Protein AF-A0A418AYN4-F1 (afdb_monomer_lite)

Radius of gyration: 22.09 Å; chains: 1; bounding box: 38×28×65 Å

Organism: NCBI:txid157072

pLDDT: mean 84.77, std 10.55, range [55.88, 96.69]

Structure (mmCIF, N/CA/C/O backbone):
data_AF-A0A418AYN4-F1
#
_entry.id   AF-A0A418AYN4-F1
#
loop_
_atom_site.group_PDB
_atom_site.id
_atom_site.type_symbol
_atom_site.label_atom_id
_atom_site.label_alt_id
_atom_site.label_comp_id
_atom_site.label_asym_id
_atom_site.label_entity_id
_atom_site.label_seq_id
_atom_site.pdbx_PDB_ins_code
_atom_site.Cartn_x
_atom_site.Cartn_y
_atom_site.Cartn_z
_atom_site.occupancy
_atom_site.B_iso_or_equiv
_atom_site.auth_seq_id
_atom_site.auth_comp_id
_atom_site.auth_asym_id
_atom_site.auth_atom_id
_atom_site.pdbx_PDB_model_num
ATOM 1 N N . MET A 1 1 ? -1.587 -13.729 -9.782 1.00 64.06 1 MET A N 1
ATOM 2 C CA . ME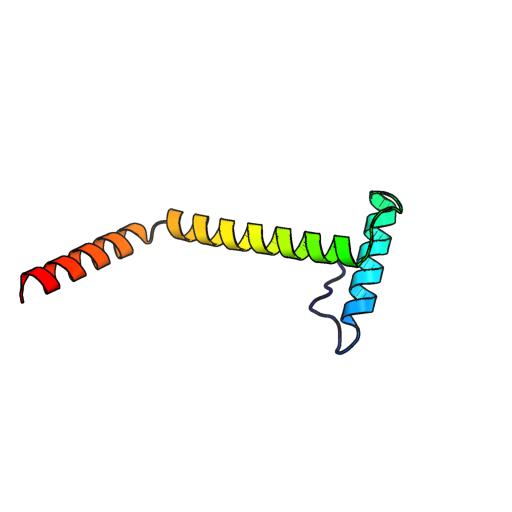T A 1 1 ? -1.400 -12.331 -9.336 1.00 64.06 1 MET A CA 1
ATOM 3 C C . MET A 1 1 ? -0.056 -12.265 -8.632 1.00 64.06 1 MET A C 1
ATOM 5 O O . MET A 1 1 ? 0.193 -13.116 -7.788 1.00 64.06 1 MET A O 1
ATOM 9 N N . VAL A 1 2 ? 0.830 -11.354 -9.029 1.00 77.56 2 VAL A N 1
ATOM 10 C CA . VAL A 1 2 ? 2.169 -11.226 -8.432 1.00 77.56 2 VAL A CA 1
ATOM 11 C C . VAL A 1 2 ? 2.028 -10.561 -7.062 1.00 77.56 2 VAL A C 1
ATOM 13 O O . VAL A 1 2 ? 1.478 -9.467 -6.979 1.00 77.56 2 VAL A O 1
ATOM 16 N N . ALA A 1 3 ? 2.497 -11.215 -5.996 1.00 80.19 3 ALA A N 1
ATOM 17 C CA . ALA A 1 3 ? 2.525 -10.668 -4.638 1.00 80.19 3 ALA A CA 1
ATOM 18 C C . ALA A 1 3 ? 3.977 -10.316 -4.256 1.00 80.19 3 ALA A C 1
ATOM 20 O O . ALA A 1 3 ? 4.745 -11.211 -3.902 1.00 80.19 3 ALA A O 1
ATOM 21 N N . PRO A 1 4 ? 4.402 -9.038 -4.332 1.00 78.56 4 PRO A N 1
ATOM 22 C CA . PRO A 1 4 ? 5.800 -8.658 -4.085 1.00 78.56 4 PRO A CA 1
ATOM 23 C C . PRO A 1 4 ? 6.275 -8.931 -2.660 1.00 78.56 4 PRO A C 1
ATOM 25 O O . PRO A 1 4 ? 7.464 -9.133 -2.429 1.00 78.56 4 PRO A O 1
ATOM 28 N N . TYR A 1 5 ? 5.345 -8.914 -1.705 1.00 78.62 5 TYR A N 1
ATOM 29 C CA . TYR A 1 5 ? 5.602 -9.148 -0.285 1.00 78.62 5 TYR A CA 1
ATOM 30 C C . TYR A 1 5 ? 5.771 -10.632 0.063 1.00 78.62 5 TYR A C 1
ATOM 32 O O . TYR A 1 5 ? 6.326 -10.937 1.110 1.00 78.62 5 TYR A O 1
ATOM 40 N N . ASP A 1 6 ? 5.328 -11.532 -0.814 1.00 84.75 6 ASP A N 1
ATOM 41 C CA . ASP A 1 6 ? 5.482 -12.986 -0.681 1.00 84.75 6 ASP A CA 1
ATOM 42 C C . ASP A 1 6 ? 6.680 -13.501 -1.505 1.00 84.75 6 ASP A C 1
ATOM 44 O O . ASP A 1 6 ? 6.805 -14.677 -1.840 1.00 84.75 6 ASP A O 1
ATOM 48 N N . ALA A 1 7 ? 7.566 -12.590 -1.920 1.00 85.88 7 ALA A N 1
ATOM 49 C CA . ALA A 1 7 ? 8.770 -12.953 -2.646 1.00 85.88 7 ALA A CA 1
ATOM 50 C C . ALA A 1 7 ? 9.782 -13.630 -1.702 1.00 85.88 7 ALA A C 1
ATOM 52 O O . ALA A 1 7 ? 9.958 -13.165 -0.572 1.00 85.88 7 ALA A O 1
ATOM 53 N N . PRO A 1 8 ? 10.518 -14.659 -2.164 1.00 90.25 8 PRO A N 1
ATOM 54 C CA . PRO A 1 8 ? 11.652 -15.191 -1.417 1.00 90.25 8 PRO A CA 1
ATOM 55 C C . PRO A 1 8 ? 12.671 -14.097 -1.070 1.00 90.25 8 PRO A C 1
ATOM 57 O O . PRO A 1 8 ? 12.757 -13.071 -1.753 1.00 90.25 8 PRO A O 1
ATOM 60 N N . TYR A 1 9 ? 13.476 -14.328 -0.029 1.00 88.12 9 TYR A N 1
ATOM 61 C CA . TYR A 1 9 ? 14.505 -13.379 0.405 1.00 88.12 9 TYR A CA 1
ATOM 62 C C . TYR A 1 9 ? 15.364 -12.899 -0.778 1.00 88.12 9 TYR A C 1
ATOM 64 O O . TYR A 1 9 ? 15.871 -13.699 -1.563 1.00 88.12 9 TYR A O 1
ATOM 72 N N . GLY A 1 10 ? 15.488 -11.577 -0.920 1.00 91.62 10 GLY A N 1
ATOM 73 C CA . GLY A 1 10 ? 16.227 -10.935 -2.010 1.00 91.62 10 GLY A CA 1
ATOM 74 C C . GLY A 1 10 ? 15.482 -10.815 -3.350 1.00 91.62 10 GLY A C 1
ATOM 75 O O . GLY A 1 10 ? 15.982 -10.137 -4.240 1.00 91.62 10 GLY A O 1
ATOM 76 N N . GLN A 1 11 ? 14.286 -11.396 -3.514 1.00 91.94 11 GLN A N 1
ATOM 77 C CA . GLN A 1 11 ? 13.551 -11.394 -4.795 1.00 91.94 11 GLN A CA 1
ATOM 78 C C . GLN A 1 11 ? 12.451 -10.328 -4.899 1.00 91.94 11 GLN A C 1
ATOM 80 O O . GLN A 1 11 ? 11.828 -10.174 -5.950 1.00 91.94 11 GLN A O 1
ATOM 85 N N . THR A 1 12 ? 12.203 -9.563 -3.834 1.00 91.44 12 THR A N 1
ATOM 86 C CA . THR A 1 12 ? 11.157 -8.528 -3.814 1.00 91.44 12 THR A CA 1
ATOM 87 C C . THR A 1 12 ? 11.335 -7.492 -4.926 1.00 91.44 12 THR A C 1
ATOM 89 O O . THR A 1 12 ? 10.346 -7.082 -5.526 1.00 91.44 12 THR A O 1
ATOM 92 N N . SER A 1 13 ? 12.571 -7.090 -5.243 1.00 91.88 13 SER A N 1
ATOM 93 C CA . SER A 1 13 ? 12.841 -6.114 -6.312 1.00 91.88 13 SER A CA 1
ATOM 94 C C . SER A 1 13 ? 12.411 -6.625 -7.687 1.00 91.88 13 SER A C 1
ATOM 96 O O . SER A 1 13 ? 11.671 -5.932 -8.377 1.00 91.88 13 SER A O 1
ATOM 98 N N . ALA A 1 14 ? 12.773 -7.864 -8.035 1.00 93.88 14 ALA A N 1
ATOM 99 C CA . ALA A 1 14 ? 12.392 -8.480 -9.307 1.00 93.88 14 ALA A CA 1
ATOM 100 C C . ALA A 1 14 ? 10.865 -8.602 -9.452 1.00 93.88 14 ALA A C 1
ATOM 102 O O . ALA A 1 14 ? 10.305 -8.359 -10.517 1.00 93.88 14 ALA A O 1
ATOM 103 N N . ARG A 1 15 ? 10.155 -8.899 -8.355 1.00 93.38 15 ARG A N 1
ATOM 104 C CA . ARG A 1 15 ? 8.682 -8.935 -8.359 1.00 93.38 15 ARG A CA 1
ATOM 105 C C . ARG A 1 15 ? 8.060 -7.563 -8.594 1.00 93.38 15 ARG A C 1
ATOM 107 O O . ARG A 1 15 ? 7.018 -7.465 -9.234 1.00 93.38 15 ARG A O 1
ATOM 114 N N . TRP A 1 16 ? 8.679 -6.501 -8.085 1.00 94.50 16 TRP A N 1
ATOM 115 C CA . TRP A 1 16 ? 8.230 -5.140 -8.371 1.00 94.50 16 TRP A CA 1
ATOM 116 C C . TRP A 1 16 ? 8.501 -4.725 -9.818 1.00 94.50 16 TRP A C 1
ATOM 118 O O . TRP A 1 16 ? 7.681 -4.009 -10.388 1.00 94.50 16 TRP A O 1
ATOM 128 N N . GLU A 1 17 ? 9.609 -5.169 -10.411 1.00 95.81 17 GLU A N 1
ATOM 129 C CA . GLU A 1 17 ? 9.905 -4.953 -11.833 1.00 95.81 17 GLU A CA 1
ATOM 130 C C . GLU A 1 17 ? 8.853 -5.622 -12.722 1.00 95.81 17 GLU A C 1
ATOM 132 O O . GLU A 1 17 ? 8.256 -4.945 -13.553 1.00 95.81 17 GLU A O 1
ATOM 137 N N . GLU A 1 18 ? 8.511 -6.886 -12.450 1.00 95.12 18 GLU A N 1
ATOM 138 C CA . GLU A 1 18 ? 7.447 -7.610 -13.162 1.00 95.12 18 GLU A CA 1
ATOM 139 C C . GLU A 1 18 ? 6.094 -6.877 -13.082 1.00 95.12 18 GLU A C 1
ATOM 141 O O . GLU A 1 18 ? 5.374 -6.746 -14.073 1.00 95.12 18 GLU A O 1
ATOM 146 N N . ILE A 1 19 ? 5.741 -6.343 -11.908 1.00 93.62 19 ILE A N 1
ATOM 147 C CA . ILE A 1 19 ? 4.536 -5.514 -11.761 1.00 93.62 19 ILE A CA 1
ATOM 148 C C . ILE A 1 19 ? 4.636 -4.237 -12.589 1.00 93.62 19 ILE A C 1
ATOM 150 O O . ILE A 1 19 ? 3.652 -3.844 -13.215 1.00 93.62 19 ILE A O 1
ATOM 154 N N . CYS A 1 20 ? 5.790 -3.572 -12.583 1.00 95.75 20 CYS A N 1
ATOM 155 C CA . CYS A 1 20 ? 5.981 -2.353 -13.354 1.00 95.75 20 CYS A CA 1
ATO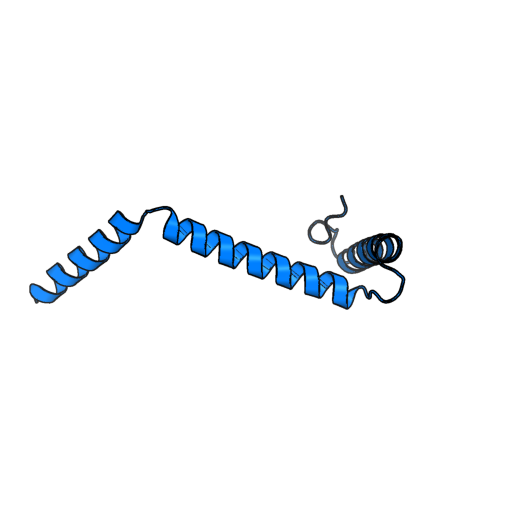M 156 C C . CYS A 1 20 ? 5.826 -2.614 -14.854 1.00 95.75 20 CYS A C 1
ATOM 158 O O . CYS A 1 20 ? 5.189 -1.816 -15.536 1.00 95.75 20 CYS A O 1
ATOM 160 N N . ASP A 1 21 ? 6.351 -3.726 -15.359 1.00 96.25 21 ASP A N 1
ATOM 161 C CA . ASP A 1 21 ? 6.243 -4.089 -16.772 1.00 96.25 21 ASP A CA 1
ATOM 162 C C . ASP A 1 21 ? 4.795 -4.380 -17.171 1.00 96.25 21 ASP A C 1
ATOM 164 O O . ASP A 1 21 ? 4.316 -3.848 -18.174 1.00 96.25 21 ASP A O 1
ATOM 168 N N . HIS A 1 22 ? 4.044 -5.107 -16.340 1.00 94.25 22 HIS A N 1
ATOM 169 C CA . HIS A 1 22 ? 2.603 -5.270 -16.547 1.00 94.25 22 HIS A CA 1
ATOM 170 C C . HIS A 1 22 ? 1.856 -3.929 -16.528 1.00 94.25 22 HIS A C 1
ATOM 172 O O . HIS A 1 22 ? 0.969 -3.694 -17.345 1.00 94.25 22 HIS A O 1
ATOM 178 N N . MET A 1 23 ? 2.220 -3.016 -15.625 1.00 93.94 23 MET A N 1
ATOM 179 C CA . MET A 1 23 ? 1.597 -1.692 -15.565 1.00 93.94 23 MET A CA 1
ATOM 180 C C . MET A 1 23 ? 1.925 -0.845 -16.798 1.00 93.94 23 MET A C 1
ATOM 182 O O . MET A 1 23 ? 1.053 -0.124 -17.280 1.00 93.94 23 MET A O 1
ATOM 186 N N . ARG A 1 24 ? 3.139 -0.952 -17.350 1.00 96.69 24 ARG A N 1
ATOM 187 C CA . ARG A 1 24 ? 3.522 -0.269 -18.595 1.00 96.69 24 ARG A CA 1
ATOM 188 C C . ARG A 1 24 ? 2.740 -0.780 -19.797 1.00 96.69 24 ARG A C 1
ATOM 190 O O . ARG A 1 24 ? 2.284 0.026 -20.599 1.00 96.69 24 ARG A O 1
ATOM 197 N N . GLN A 1 25 ? 2.490 -2.086 -19.874 1.00 95.38 25 GLN A N 1
ATOM 198 C CA . GLN A 1 25 ? 1.643 -2.661 -20.927 1.00 95.38 25 GLN A CA 1
ATOM 199 C C . GLN A 1 25 ? 0.217 -2.083 -20.917 1.00 95.38 25 GLN A C 1
ATOM 201 O O . GLN A 1 25 ? -0.398 -1.950 -21.971 1.00 95.38 25 GLN A O 1
ATOM 206 N N . LEU A 1 26 ? -0.305 -1.722 -19.740 1.00 93.56 26 LEU A N 1
ATOM 207 C CA . LEU A 1 26 ? -1.665 -1.195 -19.579 1.00 93.56 26 LEU A CA 1
ATOM 208 C C . LEU A 1 26 ? -1.751 0.335 -19.665 1.00 93.56 26 LEU A C 1
ATOM 210 O O . LEU A 1 26 ? -2.768 0.871 -20.104 1.00 93.56 26 LEU A O 1
ATOM 214 N N . HIS A 1 27 ? -0.719 1.044 -19.207 1.00 93.06 27 HIS A N 1
ATOM 215 C CA . HIS A 1 27 ? -0.771 2.489 -18.956 1.00 93.06 27 HIS A CA 1
ATOM 216 C C . HIS A 1 27 ? 0.332 3.294 -19.661 1.00 93.06 27 HIS A C 1
ATOM 218 O O . HIS A 1 27 ? 0.340 4.522 -19.566 1.00 93.06 27 HIS A O 1
ATOM 224 N N . GLY A 1 28 ? 1.231 2.628 -20.387 1.00 91.88 28 GLY A N 1
ATOM 225 C CA . GLY A 1 28 ? 2.349 3.229 -21.110 1.00 91.88 28 GLY A CA 1
ATOM 226 C C . GLY A 1 28 ? 3.670 3.241 -20.335 1.00 91.88 28 GLY A C 1
ATOM 227 O O . GLY A 1 28 ? 3.732 3.054 -19.119 1.00 91.88 28 GLY A O 1
ATOM 228 N N . ASP A 1 29 ? 4.754 3.507 -21.062 1.00 93.19 29 ASP A N 1
ATOM 229 C CA . ASP A 1 29 ? 6.134 3.266 -20.609 1.00 93.19 29 ASP A CA 1
ATOM 230 C C . ASP A 1 29 ? 6.686 4.281 -19.596 1.00 93.19 29 ASP A C 1
ATOM 232 O O . ASP A 1 29 ? 7.800 4.128 -19.097 1.00 93.19 29 ASP A O 1
ATOM 236 N N . SER A 1 30 ? 5.920 5.315 -19.247 1.00 95.06 30 SER A N 1
ATOM 237 C CA . SER A 1 30 ? 6.359 6.368 -18.319 1.00 95.06 30 SER A CA 1
ATOM 238 C C . SER A 1 30 ? 6.413 5.920 -16.853 1.00 95.06 30 SER A C 1
ATOM 240 O O . SER A 1 30 ? 6.938 6.639 -15.998 1.00 95.06 30 SER A O 1
ATOM 242 N N . LEU A 1 31 ? 5.876 4.739 -16.536 1.00 94.81 31 LEU A N 1
ATOM 243 C CA . LEU A 1 31 ? 5.878 4.200 -15.183 1.00 94.81 31 LEU A CA 1
ATOM 244 C C . LEU A 1 31 ? 7.259 3.672 -14.781 1.00 94.81 31 LEU A C 1
ATOM 246 O O . LEU A 1 31 ? 8.009 3.107 -15.579 1.00 94.81 31 LEU A O 1
ATOM 250 N N . THR A 1 32 ? 7.584 3.824 -13.499 1.00 96.00 32 THR A N 1
ATOM 251 C CA . THR A 1 32 ? 8.807 3.292 -12.896 1.00 96.00 32 THR A CA 1
ATOM 252 C C . THR A 1 32 ? 8.454 2.327 -11.776 1.00 96.00 32 THR A C 1
ATOM 254 O O . THR A 1 32 ? 7.416 2.455 -11.122 1.00 96.00 32 THR A O 1
ATOM 257 N N . THR A 1 33 ? 9.349 1.383 -11.495 1.00 94.81 33 THR A N 1
ATOM 258 C CA . THR A 1 33 ? 9.188 0.434 -10.389 1.00 94.81 33 THR A CA 1
ATO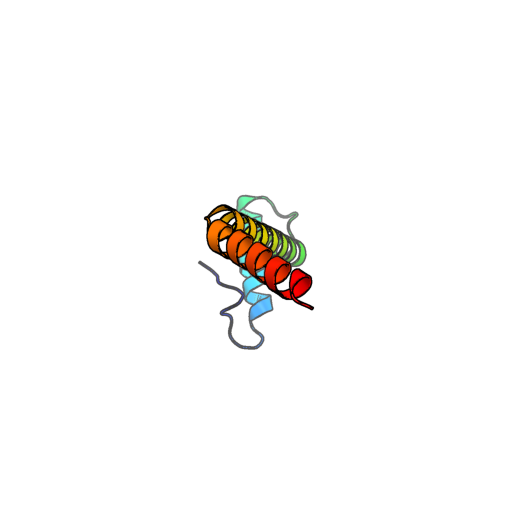M 259 C C . THR A 1 33 ? 8.976 1.162 -9.057 1.00 94.81 33 THR A C 1
ATOM 261 O O . THR A 1 33 ? 8.123 0.785 -8.253 1.00 94.81 33 THR A O 1
ATOM 264 N N . ALA A 1 34 ? 9.691 2.275 -8.856 1.00 95.00 34 ALA A N 1
ATOM 265 C CA . ALA A 1 34 ? 9.553 3.132 -7.684 1.00 95.00 34 ALA A CA 1
ATOM 266 C C . ALA A 1 34 ? 8.167 3.793 -7.586 1.00 95.00 34 ALA A C 1
ATOM 268 O O . ALA A 1 34 ? 7.579 3.809 -6.503 1.00 95.00 34 ALA A O 1
ATOM 269 N N . SER A 1 35 ? 7.616 4.310 -8.693 1.00 94.62 35 SER A N 1
ATOM 270 C CA . SER A 1 35 ? 6.282 4.925 -8.683 1.00 94.62 35 SER A CA 1
ATOM 271 C C . SER A 1 35 ? 5.171 3.893 -8.472 1.00 94.62 35 SER A C 1
ATOM 273 O O . SER A 1 35 ? 4.228 4.174 -7.730 1.00 94.62 35 SER A O 1
ATOM 275 N N . CYS A 1 36 ? 5.308 2.685 -9.029 1.00 93.94 36 CYS A N 1
ATOM 276 C CA . CYS A 1 36 ? 4.374 1.578 -8.797 1.00 93.94 36 CYS A CA 1
ATOM 277 C C . CYS A 1 36 ? 4.350 1.162 -7.321 1.00 93.94 36 CYS A C 1
ATOM 279 O O . CYS A 1 36 ? 3.277 1.057 -6.723 1.00 93.94 36 CYS A O 1
ATOM 281 N N . ARG A 1 37 ? 5.529 1.002 -6.708 1.00 93.75 37 ARG A N 1
ATOM 282 C CA . ARG A 1 37 ? 5.648 0.677 -5.282 1.00 93.75 37 ARG A CA 1
ATOM 283 C C . ARG A 1 37 ? 5.063 1.773 -4.393 1.00 93.75 37 ARG A C 1
ATOM 285 O O . ARG A 1 37 ? 4.240 1.479 -3.534 1.00 93.75 37 ARG A O 1
ATOM 292 N N . LYS A 1 38 ? 5.414 3.038 -4.650 1.00 93.94 38 LYS A N 1
ATOM 293 C CA . LYS A 1 38 ? 4.865 4.182 -3.908 1.00 93.94 38 LYS A CA 1
ATOM 294 C C . LYS A 1 38 ? 3.338 4.218 -3.987 1.00 93.94 38 LYS A C 1
ATOM 296 O O . LYS A 1 38 ? 2.675 4.379 -2.970 1.00 93.94 38 LYS A O 1
ATOM 301 N N . ARG A 1 39 ? 2.772 4.020 -5.182 1.00 93.44 39 ARG A N 1
ATOM 302 C CA . ARG A 1 39 ? 1.318 4.010 -5.369 1.00 93.44 39 ARG A CA 1
ATOM 303 C C . ARG A 1 39 ? 0.650 2.876 -4.595 1.00 93.44 39 ARG A C 1
ATOM 305 O O . ARG A 1 39 ? -0.416 3.092 -4.026 1.00 93.44 39 ARG A O 1
ATOM 312 N N . PHE A 1 40 ? 1.255 1.692 -4.564 1.00 91.69 40 PHE A N 1
ATOM 313 C CA . PHE A 1 40 ? 0.768 0.593 -3.735 1.00 91.69 40 PHE A CA 1
ATOM 314 C C . PHE A 1 40 ? 0.773 0.961 -2.245 1.00 91.69 40 PHE A C 1
ATOM 316 O O . PHE A 1 40 ? -0.245 0.779 -1.580 1.00 91.69 40 PHE A O 1
ATOM 323 N N . ASP A 1 41 ? 1.869 1.530 -1.738 1.00 90.12 41 ASP A N 1
ATOM 324 C CA . ASP A 1 41 ? 1.980 1.945 -0.335 1.00 90.12 41 ASP A CA 1
ATOM 325 C C . ASP A 1 41 ? 0.931 3.016 0.027 1.00 90.12 41 ASP A C 1
ATOM 327 O O . ASP A 1 41 ? 0.276 2.923 1.071 1.00 90.12 41 ASP A O 1
ATOM 331 N N . ASP A 1 42 ? 0.703 3.988 -0.863 1.00 91.44 42 ASP A N 1
ATOM 332 C CA . ASP A 1 42 ? -0.324 5.025 -0.706 1.00 91.44 42 ASP A CA 1
ATOM 333 C C . ASP A 1 42 ? -1.736 4.415 -0.646 1.00 91.44 42 ASP A C 1
ATOM 335 O O . ASP A 1 42 ? -2.532 4.759 0.235 1.00 91.44 42 ASP A O 1
ATOM 339 N N . LEU A 1 43 ? -2.044 3.471 -1.544 1.00 90.62 43 LEU A N 1
ATOM 340 C CA . LEU A 1 43 ? -3.329 2.764 -1.570 1.00 90.62 43 LEU A CA 1
ATOM 341 C C . LEU A 1 43 ? -3.530 1.900 -0.322 1.00 90.62 43 LEU A C 1
ATOM 343 O O . LEU A 1 43 ? -4.610 1.921 0.269 1.00 90.62 43 LEU A O 1
ATOM 347 N N . LEU A 1 44 ? -2.498 1.181 0.121 1.00 87.38 44 LEU A N 1
ATOM 348 C CA . LEU A 1 44 ? -2.545 0.371 1.336 1.00 87.38 44 LEU A CA 1
ATOM 349 C C . LEU A 1 44 ? -2.749 1.243 2.582 1.00 87.38 44 LEU A C 1
ATOM 351 O O . LEU A 1 44 ? -3.523 0.888 3.472 1.00 87.38 44 LEU A O 1
ATOM 355 N N . SER A 1 45 ? -2.086 2.398 2.645 1.00 87.06 45 SER A N 1
ATOM 356 C CA . SER A 1 45 ? -2.264 3.386 3.712 1.00 87.06 45 SER A CA 1
ATOM 357 C C . SER A 1 45 ? -3.688 3.947 3.729 1.00 87.06 45 SER A C 1
ATOM 359 O O . SER A 1 45 ? -4.326 3.989 4.785 1.00 87.06 45 SER A O 1
ATOM 361 N N . ALA A 1 46 ? -4.224 4.318 2.563 1.00 86.62 46 ALA A N 1
ATOM 362 C CA . ALA A 1 46 ? -5.599 4.789 2.424 1.00 86.62 46 ALA A CA 1
ATOM 363 C C . ALA A 1 46 ? -6.616 3.714 2.837 1.00 86.62 46 ALA A C 1
ATOM 365 O O . ALA A 1 46 ? -7.531 4.008 3.607 1.00 86.62 46 ALA A O 1
ATOM 366 N N . PHE A 1 47 ? -6.413 2.465 2.404 1.00 83.25 47 PHE A N 1
ATOM 367 C CA . PHE A 1 47 ? -7.241 1.329 2.801 1.00 83.25 47 PHE A CA 1
ATOM 368 C C . PHE A 1 47 ? -7.230 1.143 4.318 1.00 83.25 47 PHE A C 1
ATOM 370 O O . PHE A 1 47 ? -8.287 1.175 4.933 1.00 83.25 47 PHE A O 1
ATOM 377 N N . LYS A 1 48 ? -6.053 1.063 4.954 1.00 85.19 48 LYS A N 1
ATOM 378 C CA . LYS A 1 48 ? -5.936 0.927 6.418 1.00 85.19 48 LYS A CA 1
ATOM 379 C C . LYS A 1 48 ? -6.642 2.059 7.167 1.00 85.19 48 LYS A C 1
ATOM 381 O O . LYS A 1 48 ? -7.344 1.802 8.141 1.00 85.19 48 LYS A O 1
ATOM 386 N N . LYS A 1 49 ? -6.497 3.307 6.710 1.00 85.56 49 LYS A N 1
ATOM 387 C CA . LYS A 1 49 ? -7.200 4.462 7.294 1.00 85.5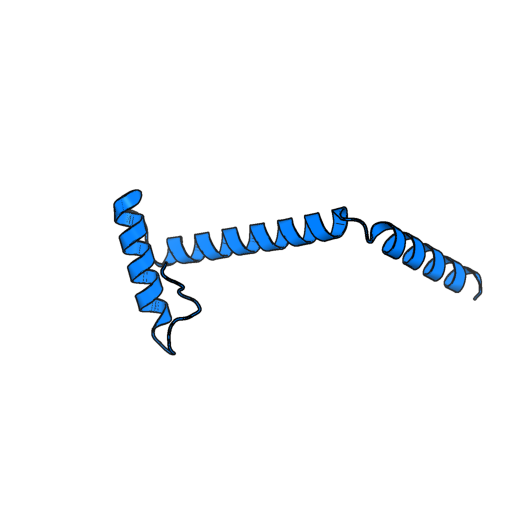6 49 LYS A CA 1
ATOM 388 C C . LYS A 1 49 ? -8.715 4.351 7.131 1.00 85.56 49 LYS A C 1
ATOM 390 O O . LYS A 1 49 ? -9.442 4.634 8.080 1.00 85.56 49 LYS A O 1
ATOM 395 N N . SER A 1 50 ? -9.186 3.927 5.960 1.00 80.00 50 SER A N 1
ATOM 396 C CA . SER A 1 50 ? -10.609 3.704 5.697 1.00 80.00 50 SER A CA 1
ATOM 397 C C . SER A 1 50 ? -11.167 2.563 6.543 1.00 80.00 50 SER A C 1
ATOM 399 O O . SER A 1 50 ? -12.242 2.711 7.109 1.00 80.00 50 SER A O 1
ATOM 401 N N . THR A 1 51 ? -10.426 1.466 6.698 1.00 79.44 51 THR A N 1
ATOM 402 C CA . THR A 1 51 ? -10.791 0.339 7.564 1.00 79.44 51 THR A CA 1
ATOM 403 C C . THR A 1 51 ? -10.863 0.770 9.023 1.00 79.44 51 THR A C 1
ATOM 405 O O . THR A 1 51 ? -11.839 0.465 9.690 1.00 79.44 51 THR A O 1
ATOM 408 N N . LEU A 1 52 ? -9.900 1.552 9.520 1.00 77.31 52 LEU A N 1
ATOM 409 C CA . LEU A 1 52 ? -9.969 2.122 10.871 1.00 77.31 52 LEU A CA 1
ATOM 410 C C . LEU A 1 52 ? -11.155 3.075 11.043 1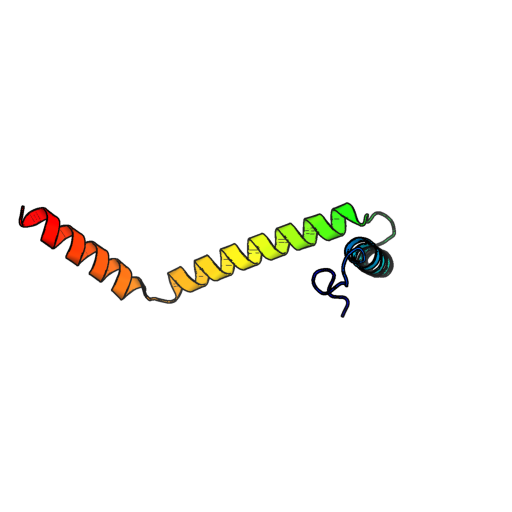.00 77.31 52 LEU A C 1
ATOM 412 O O . LEU A 1 52 ? -11.787 3.082 12.093 1.00 77.31 52 LEU A O 1
ATOM 416 N N . LYS A 1 53 ? -11.469 3.887 10.028 1.00 77.50 53 LYS A N 1
ATOM 417 C CA . LYS A 1 53 ? -12.659 4.745 10.044 1.00 77.50 53 LYS A CA 1
ATOM 418 C C . LYS A 1 53 ? -13.939 3.908 10.075 1.00 77.50 53 LYS A C 1
ATOM 420 O O . LYS A 1 53 ? -14.836 4.235 10.838 1.00 77.50 53 LYS A O 1
ATOM 425 N N . ALA A 1 54 ? -13.999 2.840 9.284 1.00 73.38 54 ALA A N 1
ATOM 426 C CA . ALA A 1 54 ? -15.121 1.913 9.261 1.00 73.38 54 ALA A CA 1
ATOM 427 C C . ALA A 1 54 ? -15.275 1.180 10.599 1.00 73.38 54 ALA A C 1
ATOM 429 O O . ALA A 1 54 ? -16.386 1.114 11.088 1.00 73.38 54 ALA A O 1
ATOM 430 N N . LEU A 1 55 ? -14.182 0.724 11.224 1.00 70.69 55 LEU A N 1
ATOM 431 C CA . LEU A 1 55 ? -14.193 0.097 12.553 1.00 70.69 55 LEU A CA 1
ATOM 432 C C . LEU A 1 55 ? -14.667 1.055 13.654 1.00 70.69 55 LEU A C 1
ATOM 434 O O . LEU A 1 55 ? -15.417 0.657 14.535 1.00 70.69 55 LEU A O 1
ATOM 438 N N . ARG A 1 56 ? -14.258 2.329 13.597 1.00 70.38 56 ARG A N 1
ATOM 439 C CA . ARG A 1 56 ? -14.780 3.361 14.509 1.00 70.38 56 ARG A CA 1
ATOM 440 C C . ARG A 1 56 ? -16.269 3.608 14.284 1.00 70.38 56 ARG A C 1
ATOM 442 O O . ARG A 1 56 ? -17.015 3.699 15.242 1.00 70.38 56 ARG A O 1
ATOM 449 N N . ALA A 1 57 ? -16.686 3.691 13.022 1.00 72.31 57 ALA A N 1
ATOM 450 C CA . ALA A 1 57 ? -18.082 3.904 12.653 1.00 72.31 57 ALA A CA 1
ATOM 451 C C . ALA A 1 57 ? -18.967 2.666 12.874 1.00 72.31 57 ALA A C 1
ATOM 453 O O . ALA A 1 57 ? -20.181 2.803 12.958 1.00 72.31 57 ALA A O 1
ATOM 454 N N . SER A 1 58 ? -18.390 1.461 12.941 1.00 71.25 58 SER A N 1
ATOM 455 C CA . SER A 1 58 ? -19.134 0.207 13.079 1.00 71.25 58 SER A CA 1
ATOM 456 C C . SER A 1 58 ? -19.558 -0.093 14.509 1.00 71.25 58 SER A C 1
ATOM 458 O O . SER A 1 58 ? -19.967 -1.218 14.765 1.00 71.25 58 SER A O 1
ATOM 460 N N . GLY A 1 59 ? -19.485 0.876 15.424 1.00 61.34 59 GLY A N 1
ATOM 461 C CA . GLY A 1 59 ? -20.203 0.745 16.679 1.00 61.34 59 GLY A CA 1
ATOM 462 C C . GLY A 1 59 ? -19.654 -0.376 17.554 1.00 61.34 59 GLY A C 1
ATOM 463 O O . GLY 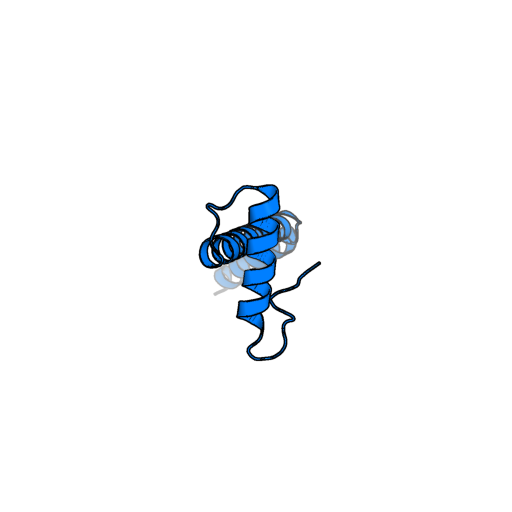A 1 59 ? -20.290 -1.386 17.794 1.00 61.34 59 GLY A O 1
ATOM 464 N N . THR A 1 60 ? -18.475 -0.143 18.089 1.00 58.84 60 THR A N 1
ATOM 465 C CA . THR A 1 60 ? -18.275 -0.384 19.517 1.00 58.84 60 THR A CA 1
ATOM 466 C C . THR A 1 60 ? -18.333 0.990 20.220 1.00 58.84 60 THR A C 1
ATOM 468 O O . THR A 1 60 ? -17.785 1.242 21.278 1.00 58.84 60 THR A O 1
ATOM 471 N N . GLU A 1 61 ? -19.017 1.949 19.580 1.00 60.44 61 GLU A N 1
ATOM 472 C CA . GLU A 1 61 ? -19.210 3.329 20.024 1.00 60.44 61 GLU A CA 1
ATOM 473 C C . GLU A 1 61 ? -19.980 3.394 21.346 1.00 60.44 61 GLU A C 1
ATOM 475 O O . GLU A 1 61 ? -19.642 4.217 22.187 1.00 60.44 61 GLU A O 1
ATOM 480 N N . GLU A 1 62 ? -20.904 2.458 21.591 1.00 61.28 62 GLU A N 1
ATOM 481 C CA . GLU A 1 62 ? -21.489 2.224 22.920 1.00 61.28 62 GLU A CA 1
ATOM 482 C C . GLU A 1 62 ? -20.417 1.884 23.961 1.00 61.28 62 GLU A C 1
ATOM 484 O O . GLU A 1 62 ? -20.420 2.467 25.034 1.00 61.28 62 GLU A O 1
ATOM 489 N N . GLU A 1 63 ? -19.443 1.036 23.631 1.00 64.31 63 GLU A N 1
ATOM 490 C CA . GLU A 1 63 ? -18.367 0.631 24.547 1.00 64.31 63 GLU A CA 1
ATOM 491 C C . GLU A 1 63 ? -17.357 1.767 24.782 1.00 64.31 63 GLU A C 1
ATOM 493 O O . GLU A 1 63 ? -16.794 1.892 25.869 1.00 64.31 63 GLU A O 1
ATOM 498 N N . TYR A 1 64 ? -17.133 2.637 23.789 1.00 70.31 64 TYR A N 1
ATOM 499 C CA . TYR A 1 64 ? -16.307 3.838 23.952 1.00 70.31 64 TYR A CA 1
ATOM 500 C C . TYR A 1 64 ? -17.002 4.915 24.786 1.00 70.31 64 TYR A C 1
ATOM 502 O O . TYR A 1 64 ? -16.353 5.519 25.639 1.00 70.31 64 TYR A O 1
ATOM 510 N N . VAL A 1 65 ? -18.301 5.133 24.572 1.00 78.12 65 VAL A N 1
ATOM 511 C CA . VAL A 1 65 ? -19.116 6.058 25.370 1.00 78.12 65 VAL A CA 1
ATOM 512 C C . VAL A 1 65 ? -19.275 5.541 26.798 1.00 78.12 65 VAL A C 1
ATOM 514 O O . VAL A 1 65 ? -19.104 6.310 27.739 1.00 78.12 65 VAL A O 1
ATOM 517 N N . GLU A 1 66 ? -19.527 4.245 26.979 1.00 77.94 66 GLU A N 1
ATOM 518 C CA . GLU A 1 66 ? -19.606 3.603 28.292 1.00 77.94 66 GLU A CA 1
ATOM 519 C C . GLU A 1 66 ? -18.264 3.690 29.021 1.00 77.94 66 GLU A C 1
ATOM 521 O O . GLU A 1 66 ? -18.225 4.094 30.179 1.00 77.94 66 GLU A O 1
ATOM 526 N N . ARG A 1 67 ? -17.142 3.416 28.341 1.00 79.50 67 ARG A N 1
ATOM 527 C CA . ARG A 1 67 ? -15.805 3.609 28.920 1.00 79.50 67 ARG A CA 1
ATOM 528 C C . ARG A 1 67 ? -15.581 5.056 29.351 1.00 79.50 67 ARG A C 1
ATOM 530 O O . ARG A 1 67 ? -15.066 5.277 30.443 1.00 79.50 67 ARG A O 1
ATOM 537 N N . ASP A 1 68 ? -15.907 6.027 28.504 1.00 83.88 68 ASP A N 1
ATOM 538 C CA . ASP A 1 68 ? -15.678 7.439 28.819 1.00 83.88 68 ASP A CA 1
ATOM 539 C C . ASP A 1 68 ? -16.566 7.902 29.984 1.00 83.88 68 ASP A C 1
ATOM 541 O O . ASP A 1 68 ? -16.083 8.621 30.858 1.00 83.88 68 ASP A O 1
ATOM 545 N N . GLN A 1 69 ? -17.806 7.409 30.073 1.00 83.94 69 GLN A N 1
ATOM 546 C CA . GLN A 1 69 ? -18.691 7.651 31.215 1.00 83.94 69 GLN A CA 1
ATOM 547 C C . GLN A 1 69 ? -18.159 7.003 32.502 1.00 83.94 69 GLN A C 1
ATOM 549 O O . GLN A 1 69 ? -18.056 7.673 33.523 1.00 83.94 69 GLN A O 1
ATOM 554 N N . LEU A 1 70 ? -17.739 5.735 32.452 1.00 86.88 70 LEU A N 1
ATOM 555 C CA . LEU A 1 70 ? -17.168 5.029 33.605 1.00 86.88 70 LEU A CA 1
ATOM 556 C C . LEU A 1 70 ? -15.874 5.689 34.107 1.00 86.88 70 LEU A C 1
ATOM 558 O O . LEU A 1 70 ? -15.627 5.748 35.311 1.00 86.88 70 LEU A O 1
ATOM 562 N N . MET A 1 71 ? -15.036 6.196 33.198 1.00 85.50 71 MET A N 1
ATOM 563 C CA . MET A 1 71 ? -13.817 6.930 33.551 1.00 85.50 71 MET A CA 1
ATOM 564 C C . MET A 1 71 ? -14.128 8.278 34.210 1.00 85.50 71 MET A C 1
ATOM 566 O O . MET A 1 71 ? -13.421 8.671 35.141 1.00 85.50 71 MET A O 1
ATOM 570 N N . GLN A 1 72 ? -15.175 8.969 33.752 1.00 89.44 72 GLN A N 1
ATOM 571 C CA . GLN A 1 72 ? -15.642 10.210 34.365 1.00 89.44 72 GLN A CA 1
ATOM 572 C C . GLN A 1 72 ? -16.195 9.955 35.775 1.00 89.44 72 GLN A C 1
ATOM 574 O O . GLN A 1 72 ? -15.781 10.631 36.714 1.00 89.44 72 GLN A O 1
ATOM 579 N N . ASP A 1 73 ? -17.017 8.918 35.948 1.00 89.38 73 ASP A N 1
ATOM 580 C CA . ASP A 1 73 ? -17.595 8.550 37.245 1.00 89.38 73 ASP A CA 1
ATOM 581 C C . ASP A 1 73 ? -16.507 8.232 38.293 1.00 89.38 73 ASP A C 1
ATOM 583 O O . ASP A 1 73 ? -16.609 8.652 39.443 1.00 89.38 73 ASP A O 1
ATOM 587 N N . ILE A 1 74 ? -15.420 7.545 37.908 1.00 87.94 74 ILE A N 1
ATOM 588 C CA . ILE A 1 74 ? -14.275 7.277 38.803 1.00 87.94 74 ILE A CA 1
ATOM 589 C C . ILE A 1 74 ? -13.555 8.573 39.196 1.00 87.94 74 ILE A C 1
ATOM 591 O O . ILE A 1 74 ? -13.144 8.716 40.349 1.00 87.94 74 ILE A O 1
ATOM 595 N N . SER A 1 75 ? -13.380 9.503 38.253 1.00 79.00 75 SER A N 1
ATOM 596 C CA . SER A 1 75 ? -12.739 10.795 38.523 1.00 79.00 75 SER A CA 1
ATOM 597 C C . SER A 1 75 ? -13.556 11.654 39.485 1.00 79.00 75 SER A C 1
ATOM 599 O O . SER A 1 75 ? -12.966 12.385 40.271 1.00 79.00 75 SER A O 1
ATOM 601 N N . ASP A 1 76 ? -14.884 11.571 39.426 1.00 84.12 76 ASP A N 1
ATOM 602 C CA . ASP A 1 76 ? -15.790 12.356 40.271 1.00 84.12 76 ASP A CA 1
ATOM 603 C C . ASP A 1 76 ? -15.931 11.777 41.698 1.00 84.12 76 ASP A C 1
ATOM 605 O O . ASP A 1 76 ? -16.477 12.430 42.589 1.00 84.12 76 ASP A O 1
ATOM 609 N N . MET A 1 77 ? -15.433 10.555 41.936 1.00 72.12 77 MET A N 1
ATOM 610 C CA . MET A 1 77 ? -15.432 9.874 43.241 1.00 72.12 77 MET A CA 1
ATOM 611 C C . MET A 1 77 ? -14.163 10.107 44.087 1.00 72.12 77 MET A C 1
ATOM 613 O O . MET A 1 77 ? -14.121 9.650 45.234 1.00 72.12 77 MET A O 1
ATOM 617 N N . VAL A 1 78 ? -13.138 10.775 43.544 1.00 55.88 78 VAL A N 1
ATOM 618 C CA . VAL A 1 78 ? -11.857 11.103 44.212 1.00 55.88 78 VAL A CA 1
ATOM 619 C C . VAL A 1 78 ? -11.790 12.592 44.524 1.00 55.88 78 VAL A C 1
ATOM 621 O O . VAL A 1 78 ? -11.375 12.923 45.659 1.00 55.88 78 VAL A O 1
#

Foldseek 3Di:
DQDLVPDPPPCSLVSLVVVQVVVCVVPNDPGDSVNSVVVVVVVVVVVVVVVVVVVCVVDVVVVVVVVVVVVVVVVVVD

Secondary structure (DSSP, 8-state):
---GGGPPTT-HHHHHHHHHHHHHHHH-TT--HHHHHHHHHHHHHHHHHHHHHHHHHTS-HHHHHHHHHHHHHHHHT-

Sequence (78 aa):
MVAPYDAPYGQTSARWEEICDHMRQLHGDSLTTASCRKRFDDLLSAFKKSTLKALRASGTEEEYVERDQLMQDISDMV